Protein AF-A0A951RD86-F1 (afdb_monomer_lite)

Sequence (55 aa):
MWFTPNPNAGLIKGVICGYRVEEIENPLTQKVRYLDKLVDELAKGRKMEKILRVA

Structure (mmCIF, N/CA/C/O backbone):
data_AF-A0A951RD86-F1
#
_entry.id   AF-A0A951RD86-F1
#
loop_
_atom_site.group_PDB
_atom_site.id
_atom_site.type_symbol
_atom_site.label_atom_id
_atom_site.label_alt_id
_atom_site.label_comp_id
_atom_site.label_asym_id
_atom_site.label_entity_id
_atom_site.label_seq_id
_atom_site.pdbx_PDB_ins_code
_atom_site.Cartn_x
_atom_site.Cartn_y
_atom_site.Cartn_z
_atom_site.occupancy
_atom_site.B_iso_or_equiv
_atom_site.auth_seq_id
_atom_site.auth_comp_id
_atom_site.auth_asym_id
_atom_site.auth_atom_id
_atom_site.pdbx_PDB_model_num
ATOM 1 N N . MET A 1 1 ? 20.736 -2.613 13.244 1.00 42.91 1 MET A N 1
ATOM 2 C CA . MET A 1 1 ? 19.527 -3.463 13.291 1.00 42.91 1 MET A CA 1
ATOM 3 C C . MET A 1 1 ? 18.276 -2.605 13.043 1.00 42.91 1 MET A C 1
ATOM 5 O O . MET A 1 1 ? 17.420 -2.515 13.902 1.00 42.91 1 MET A O 1
ATOM 9 N N . TRP A 1 2 ? 18.205 -1.919 11.891 1.00 4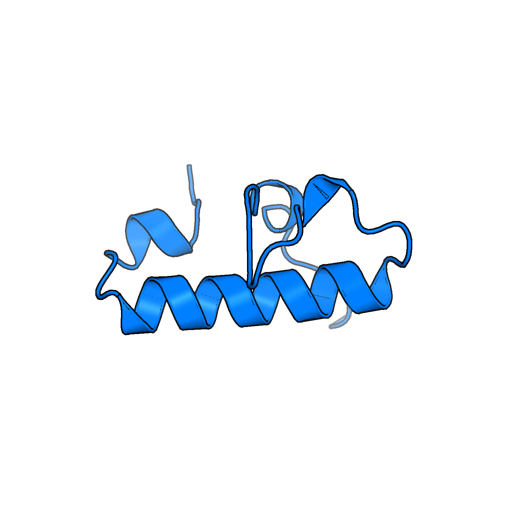6.25 2 TRP A N 1
ATOM 10 C CA . TRP A 1 2 ? 17.159 -0.922 11.562 1.00 46.25 2 TRP A CA 1
ATOM 11 C C . TRP A 1 2 ? 16.506 -1.152 10.184 1.00 46.25 2 TRP A C 1
ATOM 13 O O . TRP A 1 2 ? 15.614 -0.414 9.790 1.00 46.25 2 TRP A O 1
ATOM 23 N N . PHE A 1 3 ? 16.943 -2.177 9.442 1.00 52.50 3 PHE A N 1
ATOM 24 C CA . PHE A 1 3 ? 16.483 -2.448 8.074 1.00 52.50 3 PHE A CA 1
ATOM 25 C C . PHE A 1 3 ? 15.404 -3.532 7.987 1.00 52.50 3 PHE A C 1
ATOM 27 O O . PHE A 1 3 ? 15.032 -3.927 6.884 1.00 52.50 3 PHE A O 1
ATOM 34 N N . THR A 1 4 ? 14.906 -4.032 9.119 1.00 64.56 4 THR A N 1
ATOM 35 C CA . THR A 1 4 ? 13.891 -5.086 9.117 1.00 64.56 4 THR A CA 1
ATOM 36 C C . THR A 1 4 ? 12.533 -4.467 8.780 1.00 64.56 4 THR A C 1
ATOM 38 O O . THR A 1 4 ? 12.033 -3.659 9.565 1.00 64.56 4 THR A O 1
ATOM 41 N N . PRO A 1 5 ? 11.928 -4.795 7.624 1.00 70.81 5 PRO A N 1
ATOM 42 C CA . PRO A 1 5 ? 10.586 -4.329 7.313 1.00 70.81 5 PRO A CA 1
ATOM 43 C C . PRO A 1 5 ? 9.596 -4.888 8.340 1.00 70.81 5 PRO A C 1
ATOM 45 O O . PRO A 1 5 ? 9.779 -5.993 8.852 1.00 70.81 5 PRO A O 1
ATOM 48 N N . ASN A 1 6 ? 8.550 -4.116 8.640 1.00 80.81 6 ASN A N 1
ATOM 49 C CA . ASN A 1 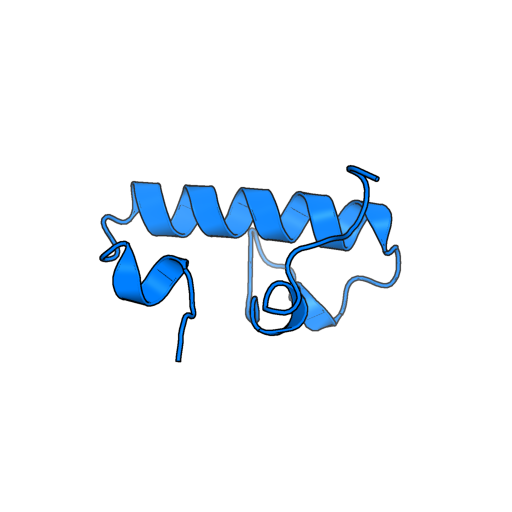6 ? 7.476 -4.563 9.524 1.00 80.81 6 ASN A CA 1
ATOM 50 C C . ASN A 1 6 ? 6.928 -5.910 9.000 1.00 80.81 6 ASN A C 1
ATOM 52 O O . ASN A 1 6 ? 6.609 -5.985 7.810 1.00 80.81 6 ASN A O 1
ATOM 56 N N . PRO A 1 7 ? 6.809 -6.961 9.836 1.00 83.50 7 PRO A N 1
ATOM 57 C CA . PRO A 1 7 ? 6.331 -8.276 9.397 1.00 83.50 7 PRO A CA 1
ATOM 58 C C . PRO A 1 7 ? 4.948 -8.217 8.732 1.00 83.50 7 PRO A C 1
ATOM 60 O O . PRO A 1 7 ? 4.657 -8.997 7.827 1.00 83.50 7 PRO A O 1
ATOM 63 N N . ASN A 1 8 ? 4.128 -7.230 9.098 1.00 85.44 8 ASN A N 1
ATOM 64 C CA . ASN A 1 8 ? 2.793 -7.032 8.544 1.00 85.44 8 ASN A CA 1
ATOM 65 C C . ASN A 1 8 ? 2.800 -6.295 7.193 1.00 85.44 8 ASN A C 1
ATOM 67 O O . ASN A 1 8 ? 1.742 -6.129 6.589 1.00 85.44 8 ASN A O 1
ATOM 71 N N . ALA A 1 9 ? 3.957 -5.862 6.676 1.00 84.81 9 ALA A N 1
ATOM 72 C CA . ALA A 1 9 ? 4.040 -5.150 5.397 1.00 84.81 9 ALA A CA 1
ATOM 73 C C . ALA A 1 9 ? 3.494 -5.983 4.222 1.00 84.81 9 ALA A C 1
ATOM 75 O O . ALA A 1 9 ? 2.868 -5.432 3.323 1.00 84.81 9 ALA A O 1
ATOM 76 N N . GLY A 1 10 ? 3.636 -7.314 4.264 1.00 84.00 10 GLY A N 1
ATOM 77 C CA . GLY A 1 10 ? 3.058 -8.218 3.258 1.00 84.00 10 GLY A CA 1
ATOM 78 C C . GLY A 1 10 ? 1.524 -8.307 3.282 1.00 84.00 10 GLY A C 1
ATOM 79 O O . GLY A 1 10 ? 0.916 -8.851 2.361 1.00 84.00 10 GLY A O 1
ATOM 80 N N . LEU A 1 11 ? 0.871 -7.762 4.314 1.00 88.12 11 LEU A N 1
ATOM 81 C CA . LEU A 1 11 ? -0.590 -7.664 4.389 1.00 88.12 11 LEU A CA 1
ATOM 82 C C . LEU A 1 11 ? -1.129 -6.440 3.627 1.00 88.12 11 LEU A C 1
ATOM 84 O O . LEU A 1 11 ? -2.344 -6.286 3.470 1.00 88.12 11 LEU A O 1
ATOM 88 N N . ILE A 1 12 ? -0.252 -5.554 3.146 1.00 88.88 12 ILE A N 1
ATOM 89 C CA . ILE A 1 12 ? -0.630 -4.380 2.359 1.00 88.88 12 ILE A CA 1
ATOM 90 C C . ILE A 1 12 ? -0.962 -4.833 0.931 1.00 88.88 12 ILE A C 1
ATOM 92 O O . ILE A 1 12 ? -0.102 -4.907 0.063 1.00 88.88 12 ILE A O 1
ATOM 96 N N . LYS A 1 13 ? -2.239 -5.142 0.692 1.00 88.81 13 LYS A N 1
ATOM 97 C CA . LYS A 1 13 ? -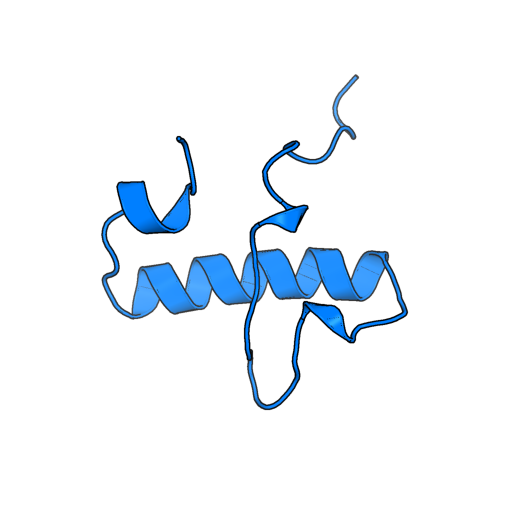2.744 -5.638 -0.599 1.00 88.81 13 LYS A CA 1
ATOM 98 C C . LYS A 1 13 ? -3.669 -4.659 -1.292 1.00 88.81 13 LYS A C 1
ATOM 100 O O . LYS A 1 13 ? -4.287 -3.811 -0.643 1.00 88.81 13 LYS A O 1
ATOM 105 N N . GLY A 1 14 ? -3.825 -4.810 -2.600 1.00 88.06 14 GLY A N 1
ATOM 106 C CA . GLY A 1 14 ? -4.808 -4.137 -3.443 1.00 88.06 14 GLY A CA 1
ATOM 107 C C . GLY A 1 14 ? -4.189 -3.181 -4.458 1.00 88.06 14 GLY A C 1
ATOM 108 O O . GLY A 1 14 ? -2.988 -3.193 -4.706 1.00 88.06 14 GLY A O 1
ATOM 109 N N . VAL A 1 15 ? -5.032 -2.326 -5.036 1.00 88.88 15 VAL A N 1
ATOM 110 C CA . VAL A 1 15 ? -4.648 -1.451 -6.153 1.00 88.88 15 VAL A CA 1
ATOM 111 C C . VAL A 1 15 ? -4.208 -0.076 -5.646 1.00 88.88 15 VAL A C 1
ATOM 113 O O . VAL A 1 15 ? -4.857 0.484 -4.759 1.00 88.88 15 VAL A O 1
ATOM 116 N N . ILE A 1 16 ? -3.127 0.462 -6.211 1.00 87.12 16 ILE A N 1
ATOM 117 C CA . ILE A 1 16 ? -2.686 1.849 -6.056 1.00 87.12 16 ILE A CA 1
ATOM 118 C C . ILE A 1 16 ? -2.342 2.45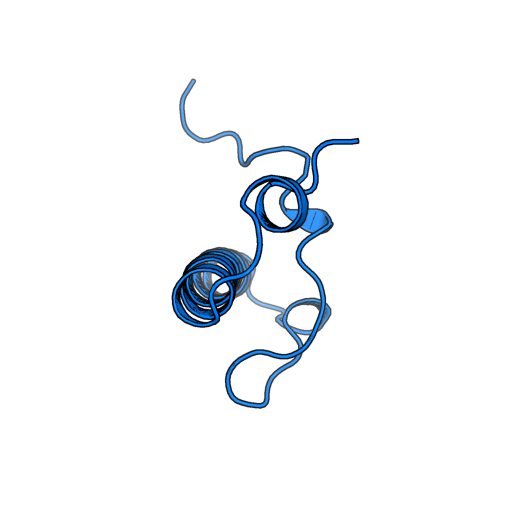0 -7.415 1.00 87.12 16 ILE A C 1
ATOM 120 O O . ILE A 1 16 ? -1.636 1.833 -8.208 1.00 87.12 16 ILE A O 1
ATOM 124 N N . CYS A 1 17 ? -2.870 3.643 -7.703 1.00 82.50 17 CYS A N 1
ATOM 125 C CA . CYS A 1 17 ? -2.637 4.359 -8.965 1.00 82.50 17 CYS A CA 1
ATOM 126 C C . CYS A 1 17 ? -2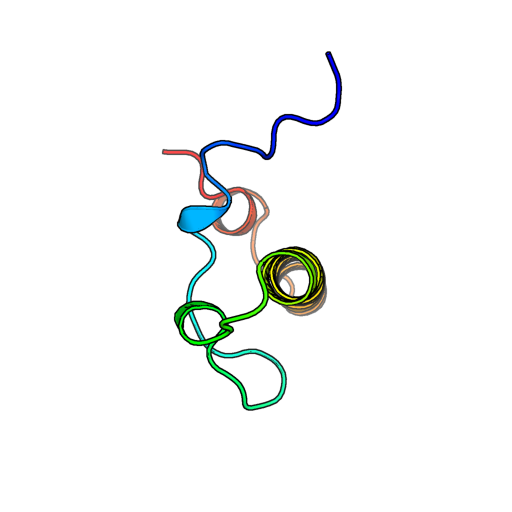.823 3.490 -10.233 1.00 82.50 17 CYS A C 1
ATOM 128 O O . CYS A 1 17 ? -2.135 3.702 -11.225 1.00 82.50 17 CYS A O 1
ATOM 130 N N . GLY A 1 18 ? -3.726 2.500 -10.194 1.00 84.38 18 GLY A N 1
ATOM 131 C CA . GLY A 1 18 ? -4.005 1.584 -11.310 1.00 84.38 18 GLY A CA 1
ATOM 132 C C . GLY A 1 18 ? -3.214 0.268 -11.324 1.00 84.38 18 GLY A C 1
ATOM 133 O O . GLY A 1 18 ? -3.531 -0.596 -12.132 1.00 84.38 18 GLY A O 1
ATOM 134 N N . TYR A 1 19 ? -2.255 0.067 -10.415 1.00 85.25 19 TYR A N 1
ATOM 135 C CA . TYR A 1 19 ? -1.428 -1.146 -10.341 1.00 85.25 19 TYR A CA 1
ATOM 136 C C . TYR A 1 19 ? -1.713 -1.945 -9.067 1.00 85.25 19 TYR A C 1
ATOM 138 O O . TYR A 1 19 ? -1.936 -1.363 -8.003 1.00 85.25 19 TYR A O 1
ATOM 146 N N . ARG A 1 20 ? -1.687 -3.280 -9.141 1.00 90.00 20 ARG A N 1
ATOM 147 C CA . ARG A 1 20 ? -1.766 -4.148 -7.956 1.00 90.00 20 ARG A CA 1
ATOM 148 C C . ARG A 1 20 ? -0.408 -4.235 -7.284 1.00 90.00 20 ARG A C 1
ATOM 150 O O . ARG A 1 20 ? 0.571 -4.616 -7.913 1.00 90.00 20 ARG A O 1
ATOM 157 N N . VAL A 1 21 ? -0.352 -3.916 -5.993 1.00 90.56 21 VAL A N 1
ATOM 158 C CA . VAL A 1 21 ? 0.922 -3.918 -5.259 1.00 90.56 21 VAL A CA 1
ATOM 159 C C . VAL A 1 21 ? 1.500 -5.332 -5.133 1.00 90.56 21 VAL A C 1
ATOM 161 O O . VAL A 1 21 ? 2.713 -5.517 -5.216 1.00 90.56 21 VAL A O 1
ATOM 164 N N . GLU A 1 22 ? 0.633 -6.339 -5.012 1.00 88.19 22 GLU A N 1
ATOM 165 C CA . GLU A 1 22 ? 1.026 -7.752 -5.013 1.00 88.19 22 GLU A CA 1
ATOM 166 C C . GLU A 1 22 ? 1.681 -8.239 -6.322 1.00 88.19 22 GLU A C 1
ATOM 168 O O . GLU A 1 22 ? 2.421 -9.215 -6.282 1.00 88.19 22 GLU A O 1
ATOM 173 N N . GLU A 1 23 ? 1.469 -7.560 -7.453 1.00 90.44 23 GLU A N 1
ATOM 174 C CA . GLU A 1 23 ? 2.019 -7.947 -8.766 1.00 90.44 23 GLU A CA 1
ATOM 175 C C . GLU A 1 23 ? 3.332 -7.217 -9.102 1.00 90.44 23 GLU A C 1
ATOM 177 O O . GLU A 1 23 ? 3.927 -7.442 -10.152 1.00 90.44 23 GLU A O 1
ATOM 182 N N . ILE A 1 24 ? 3.810 -6.331 -8.221 1.00 90.19 24 ILE A N 1
ATOM 183 C CA . ILE A 1 24 ? 5.055 -5.591 -8.445 1.00 90.19 24 ILE A CA 1
ATOM 184 C C . ILE A 1 24 ? 6.249 -6.523 -8.222 1.00 90.19 24 ILE A C 1
ATOM 186 O O . ILE A 1 24 ? 6.571 -6.864 -7.085 1.00 90.19 24 ILE A O 1
ATOM 190 N N . GLU A 1 25 ? 6.942 -6.870 -9.306 1.00 90.50 25 GLU A N 1
ATOM 191 C CA . GLU A 1 25 ? 8.101 -7.773 -9.277 1.00 90.50 25 GLU A CA 1
ATOM 192 C C . GLU A 1 25 ? 9.312 -7.177 -8.549 1.00 90.50 25 GLU A C 1
ATOM 194 O O . GLU A 1 25 ? 10.033 -7.881 -7.842 1.00 90.50 25 GLU A O 1
ATOM 199 N N . ASN A 1 26 ? 9.553 -5.869 -8.703 1.00 91.44 26 ASN A N 1
ATOM 200 C CA . ASN A 1 26 ? 10.703 -5.228 -8.077 1.00 91.44 26 ASN A CA 1
ATOM 201 C C . ASN A 1 26 ? 10.438 -4.989 -6.575 1.00 91.44 26 ASN A C 1
ATOM 203 O O . ASN A 1 26 ? 9.591 -4.159 -6.225 1.00 91.44 26 ASN A O 1
ATOM 207 N N . PRO A 1 27 ? 11.205 -5.623 -5.668 1.00 87.56 27 PRO A N 1
ATOM 208 C CA . PRO A 1 27 ? 10.955 -5.547 -4.231 1.00 87.56 27 PRO A CA 1
ATOM 209 C C . PRO A 1 27 ? 11.166 -4.142 -3.651 1.00 87.56 27 PRO A C 1
ATOM 211 O O . PRO A 1 27 ? 10.543 -3.793 -2.647 1.00 87.56 27 PRO A O 1
ATOM 214 N N . LEU A 1 28 ? 12.028 -3.313 -4.253 1.00 89.31 28 LEU A N 1
ATOM 215 C CA . LEU A 1 28 ? 12.210 -1.923 -3.830 1.00 89.31 28 LEU A CA 1
ATOM 216 C C . LEU A 1 28 ? 10.987 -1.088 -4.217 1.00 89.31 28 LEU A C 1
ATOM 218 O O . LEU A 1 28 ? 10.430 -0.381 -3.379 1.00 89.31 28 LEU A O 1
ATOM 222 N N . THR A 1 29 ? 10.531 -1.221 -5.462 1.00 90.19 29 THR A N 1
ATOM 223 C CA . THR A 1 29 ? 9.336 -0.529 -5.958 1.00 90.19 29 THR A CA 1
ATOM 224 C C . THR A 1 29 ? 8.097 -0.938 -5.172 1.00 90.19 29 THR A C 1
ATOM 226 O O . THR A 1 29 ? 7.297 -0.081 -4.807 1.00 90.19 29 THR A O 1
ATOM 229 N N . GLN A 1 30 ? 7.961 -2.222 -4.839 1.00 90.75 30 GLN A N 1
ATOM 230 C CA . GLN A 1 30 ? 6.849 -2.722 -4.038 1.00 90.75 30 GLN A CA 1
ATOM 231 C C . GLN A 1 30 ? 6.808 -2.059 -2.653 1.00 90.75 30 GLN A C 1
ATOM 233 O O . GLN A 1 30 ? 5.759 -1.578 -2.229 1.00 90.75 30 GLN A O 1
ATOM 238 N N . LYS A 1 31 ? 7.960 -1.940 -1.978 1.00 88.75 31 LYS A N 1
ATOM 239 C CA . LYS A 1 31 ? 8.064 -1.260 -0.675 1.00 88.75 31 LYS A CA 1
ATOM 240 C C . LYS A 1 31 ? 7.702 0.221 -0.750 1.00 88.75 31 LYS A C 1
ATOM 242 O O . LYS A 1 31 ? 7.024 0.721 0.143 1.00 88.75 31 LYS A O 1
ATOM 247 N N . VAL A 1 32 ? 8.113 0.914 -1.812 1.00 90.44 32 VAL A N 1
ATOM 248 C CA . VAL A 1 32 ? 7.717 2.313 -2.042 1.00 90.44 32 VAL A CA 1
ATOM 249 C C . VAL A 1 32 ? 6.201 2.412 -2.238 1.00 90.44 32 VAL A C 1
ATOM 251 O O . VAL A 1 32 ? 5.553 3.242 -1.607 1.00 90.44 32 VAL A O 1
ATOM 254 N N . ARG A 1 33 ? 5.600 1.504 -3.019 1.00 91.94 33 ARG A N 1
ATOM 255 C CA . ARG A 1 33 ? 4.142 1.481 -3.227 1.00 91.94 33 ARG A CA 1
ATOM 256 C C . ARG A 1 33 ? 3.342 1.107 -1.982 1.00 91.94 33 ARG A C 1
ATOM 258 O O . ARG A 1 33 ? 2.209 1.565 -1.843 1.00 91.94 33 ARG A O 1
ATOM 265 N N . TYR A 1 34 ? 3.912 0.339 -1.053 1.00 91.69 34 TYR A N 1
ATOM 266 C CA . TYR A 1 34 ? 3.306 0.150 0.266 1.00 91.69 34 TYR A CA 1
ATOM 267 C C . TYR A 1 34 ? 3.154 1.480 1.007 1.00 91.69 34 TYR A C 1
ATOM 269 O O . TYR A 1 34 ? 2.084 1.741 1.550 1.00 91.69 34 TYR A O 1
ATOM 277 N N . LEU A 1 35 ? 4.176 2.341 0.985 1.00 89.56 35 LEU A N 1
ATOM 278 C CA . LEU A 1 35 ? 4.125 3.657 1.627 1.00 89.56 35 LEU A CA 1
ATOM 279 C C . LEU A 1 35 ? 3.088 4.568 0.967 1.00 89.56 35 LEU A C 1
ATOM 281 O O . LEU A 1 35 ? 2.253 5.131 1.674 1.00 89.56 35 LEU A O 1
ATOM 285 N N . ASP A 1 36 ? 3.079 4.637 -0.368 1.00 91.38 36 ASP A N 1
ATOM 286 C CA . ASP A 1 36 ? 2.081 5.413 -1.118 1.00 91.38 36 ASP A CA 1
ATOM 287 C C . ASP A 1 36 ? 0.654 5.010 -0.715 1.00 91.38 36 ASP A C 1
ATOM 289 O O . ASP A 1 36 ? -0.229 5.851 -0.554 1.00 91.38 36 ASP A O 1
ATOM 293 N N . LYS A 1 37 ? 0.427 3.710 -0.493 1.00 90.25 37 LYS A N 1
ATOM 294 C CA . LYS A 1 37 ? -0.881 3.186 -0.101 1.00 90.25 37 LYS A CA 1
ATOM 295 C C . LYS A 1 37 ? -1.285 3.574 1.308 1.00 90.25 37 LYS A C 1
ATOM 297 O O . LYS A 1 37 ? -2.447 3.904 1.528 1.00 90.25 37 LYS A O 1
ATOM 302 N N . LEU A 1 38 ? -0.351 3.548 2.251 1.00 90.19 38 LEU A N 1
ATOM 303 C CA . LEU A 1 38 ? -0.618 3.998 3.616 1.00 90.19 38 LEU A CA 1
ATOM 304 C C . LEU A 1 38 ? -0.990 5.486 3.631 1.00 90.19 38 LEU A C 1
ATOM 306 O O . LEU A 1 38 ? -1.928 5.872 4.324 1.00 90.19 38 LEU A O 1
ATOM 310 N N . VAL A 1 39 ? -0.304 6.301 2.823 1.00 90.94 39 VAL A N 1
ATOM 311 C CA . VAL A 1 39 ? -0.600 7.733 2.677 1.00 90.94 39 VAL A CA 1
ATOM 312 C C . VAL A 1 39 ? -1.965 7.957 2.019 1.00 90.94 39 VAL A C 1
ATOM 314 O O . VAL A 1 39 ? -2.743 8.766 2.516 1.00 90.94 39 VAL A O 1
ATOM 317 N N . ASP A 1 40 ? -2.301 7.216 0.960 1.00 91.31 40 ASP A N 1
ATOM 318 C CA . ASP A 1 40 ? -3.619 7.283 0.308 1.00 91.31 40 ASP A CA 1
ATOM 319 C C . ASP A 1 40 ? -4.758 6.892 1.266 1.00 91.31 40 ASP A C 1
ATOM 321 O O . ASP A 1 40 ? -5.781 7.573 1.348 1.00 91.31 40 ASP A O 1
ATOM 325 N N . GLU A 1 41 ? -4.579 5.823 2.047 1.00 92.06 41 GLU A N 1
ATOM 326 C CA . GLU A 1 41 ? -5.558 5.392 3.049 1.00 92.06 41 GLU A CA 1
ATOM 327 C C . GLU A 1 41 ? -5.729 6.423 4.174 1.00 92.06 41 GLU A C 1
ATOM 329 O O . GLU A 1 41 ? -6.859 6.654 4.618 1.00 92.06 41 GLU A O 1
ATOM 334 N N . LEU A 1 42 ? -4.636 7.065 4.598 1.00 91.62 42 LEU A N 1
ATOM 335 C CA . LEU A 1 42 ? -4.652 8.140 5.587 1.00 91.62 42 LEU A CA 1
ATOM 336 C C . LEU A 1 42 ? -5.368 9.387 5.051 1.00 91.62 42 LEU A C 1
ATOM 338 O O . LEU A 1 42 ? -6.234 9.932 5.731 1.00 91.62 42 LEU A O 1
ATOM 342 N N . ALA A 1 43 ? -5.070 9.800 3.816 1.00 92.50 43 ALA A N 1
ATOM 343 C CA . ALA A 1 43 ? -5.706 10.943 3.160 1.00 92.50 43 ALA A CA 1
ATOM 344 C C . ALA A 1 43 ? -7.212 10.724 2.937 1.00 92.50 43 ALA A C 1
ATOM 346 O O . ALA A 1 43 ? -8.005 11.655 3.057 1.00 92.50 43 ALA A O 1
ATOM 347 N N . LYS A 1 44 ? -7.628 9.476 2.687 1.00 91.50 44 LYS A N 1
ATOM 348 C CA . LYS A 1 44 ? -9.042 9.068 2.610 1.00 91.50 44 LYS A CA 1
ATOM 349 C C . LYS A 1 44 ? -9.737 8.979 3.974 1.00 91.50 44 LYS A C 1
ATOM 351 O O . LYS A 1 44 ? -10.902 8.592 4.033 1.00 91.50 44 LYS A O 1
ATOM 356 N N . GLY A 1 45 ? -9.042 9.292 5.070 1.00 92.75 45 GLY A N 1
ATOM 357 C CA . GLY A 1 45 ? -9.605 9.295 6.418 1.00 92.75 45 GLY A CA 1
ATOM 358 C C . GLY A 1 45 ? -9.889 7.900 6.976 1.00 92.75 45 GLY A C 1
ATOM 359 O O . GLY A 1 45 ? -10.766 7.747 7.831 1.00 92.75 45 GLY A O 1
ATOM 360 N N . ARG A 1 46 ? -9.190 6.851 6.512 1.00 91.12 46 ARG A N 1
ATOM 361 C CA . ARG A 1 46 ? -9.320 5.533 7.150 1.00 91.12 46 ARG A CA 1
ATOM 362 C C . ARG A 1 46 ? -8.795 5.592 8.582 1.00 91.12 46 ARG A C 1
ATOM 364 O O . ARG A 1 46 ? -7.778 6.213 8.872 1.00 91.12 46 ARG A O 1
ATOM 371 N N . LYS A 1 47 ? -9.475 4.877 9.481 1.00 90.25 47 LYS A N 1
ATOM 372 C CA . LYS A 1 47 ? -9.024 4.711 10.868 1.00 90.25 47 LYS A CA 1
ATOM 373 C C . LYS A 1 47 ? -7.646 4.049 10.904 1.00 90.25 47 LYS A C 1
ATOM 375 O O . LYS A 1 47 ? -7.432 3.052 10.214 1.00 90.25 47 LYS A O 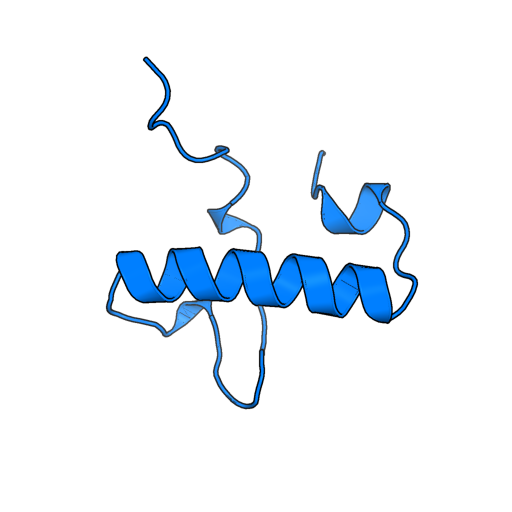1
ATOM 380 N N . MET A 1 48 ? -6.764 4.555 11.766 1.00 88.25 48 MET A N 1
ATOM 381 C CA . MET A 1 48 ? -5.388 4.070 11.912 1.00 88.25 48 MET A CA 1
ATOM 382 C C . MET A 1 48 ? -5.319 2.566 12.218 1.00 88.25 48 MET A C 1
ATOM 384 O O . MET A 1 48 ? -4.492 1.865 11.650 1.00 88.25 48 MET A O 1
ATOM 388 N N . GLU A 1 49 ? -6.253 2.039 13.012 1.00 87.69 49 GLU A N 1
ATOM 389 C CA . GLU A 1 49 ? -6.383 0.601 13.314 1.00 87.69 49 GLU A CA 1
ATOM 390 C C . GLU A 1 49 ? -6.479 -0.259 12.041 1.00 87.69 49 GLU A C 1
ATOM 392 O O . GLU A 1 49 ? -5.839 -1.302 11.931 1.00 87.69 49 GLU A O 1
ATOM 397 N N . LYS A 1 50 ? -7.216 0.216 11.025 1.00 85.44 50 LYS A N 1
ATOM 398 C CA . LYS A 1 50 ? -7.330 -0.476 9.732 1.00 85.44 50 LYS A CA 1
ATOM 399 C C . LYS A 1 50 ? -6.073 -0.326 8.872 1.00 85.44 50 LYS A C 1
ATOM 401 O O . LYS A 1 50 ? -5.786 -1.213 8.074 1.00 85.44 50 LYS A O 1
ATOM 406 N N . ILE A 1 51 ? -5.351 0.788 9.007 1.00 87.69 51 ILE A N 1
ATOM 407 C CA . ILE A 1 51 ? -4.129 1.087 8.242 1.00 87.69 51 ILE A CA 1
ATOM 408 C C . ILE A 1 51 ? -2.943 0.275 8.781 1.00 87.69 51 ILE A C 1
ATOM 410 O O . ILE A 1 51 ? -2.173 -0.287 8.003 1.00 87.69 51 ILE A O 1
ATOM 414 N N . LEU A 1 52 ? -2.813 0.159 10.103 1.00 84.56 52 LEU A N 1
ATOM 415 C CA . LEU A 1 52 ? -1.706 -0.555 10.742 1.00 84.56 52 LEU A CA 1
ATOM 416 C C . LEU A 1 52 ? -1.783 -2.073 10.560 1.00 84.56 52 LEU A C 1
ATOM 418 O O . LEU A 1 52 ? -0.761 -2.742 10.709 1.00 84.56 52 LEU A O 1
ATOM 422 N N . ARG A 1 53 ? -2.966 -2.606 10.209 1.00 83.62 53 ARG A N 1
ATOM 423 C CA . ARG A 1 53 ? -3.176 -4.039 9.929 1.00 83.62 53 ARG A CA 1
ATOM 424 C C . ARG A 1 53 ? -2.651 -4.917 11.074 1.00 83.62 53 ARG A C 1
ATOM 426 O O . ARG A 1 53 ? -2.099 -5.989 10.842 1.00 83.62 53 ARG A O 1
ATOM 433 N N . VAL A 1 54 ? -2.771 -4.407 12.300 1.00 70.62 54 VAL A N 1
ATOM 434 C CA . VAL A 1 54 ? -2.444 -5.127 13.532 1.00 70.62 54 VAL A CA 1
ATOM 435 C C . VAL A 1 54 ? -3.614 -6.071 13.795 1.00 70.62 54 VAL A C 1
ATOM 437 O O . VAL A 1 54 ? -4.764 -5.645 13.672 1.00 70.62 54 VAL A O 1
ATOM 440 N N . ALA A 1 55 ? -3.314 -7.346 14.047 1.00 55.66 55 ALA A N 1
ATOM 441 C CA . ALA A 1 55 ? -4.312 -8.320 14.482 1.00 55.66 55 ALA A CA 1
ATOM 442 C C . ALA A 1 55 ? -4.891 -7.931 15.848 1.00 55.66 55 ALA A C 1
ATOM 444 O O . ALA A 1 55 ? -4.107 -7.417 16.680 1.00 55.66 55 ALA A O 1
#

Foldseek 3Di:
DPPDPDPCLVVQFDDDPHDTLVPDPDPVVSSVVSVVSLVVCVVVVHDVCVSVNDD

pLDDT: mean 84.7, std 11.33, range [42.91, 92.75]

Secondary structure (DSSP, 8-state):
------GGGGG--SEETTEEGGG---HHHHHHHHHHHHHHHHHTT--HHHHHT--

Radius of gyration: 11.42 Å; chains: 1; bounding box: 29×19×26 Å